Protein AF-A0ABD0PYC0-F1 (afdb_monomer_lite)

InterPro domains:
  IPR029021 Protein-tyrosine phosphatase-like [G3DSA:3.90.190.10] (1-149)
  IPR029021 Protein-tyrosine phosphatase-like [SSF52799] (4-148)

Structure (mmCIF, N/CA/C/O backbone):
data_AF-A0ABD0PYC0-F1
#
_entry.id   AF-A0ABD0PYC0-F1
#
loop_
_atom_site.group_PDB
_atom_site.id
_atom_site.type_symbol
_atom_site.label_atom_id
_atom_site.label_alt_id
_atom_site.label_comp_id
_atom_site.label_asym_id
_atom_site.label_entity_id
_atom_site.label_seq_id
_atom_site.pdbx_PDB_ins_code
_atom_site.Cartn_x
_atom_site.Cartn_y
_atom_site.Cartn_z
_atom_site.occupancy
_atom_site.B_iso_or_equiv
_atom_site.auth_seq_id
_atom_site.auth_comp_id
_atom_site.auth_asym_id
_atom_site.auth_atom_id
_atom_site.pdbx_PDB_model_num
ATOM 1 N N . MET A 1 1 ? -8.613 12.935 7.148 1.00 62.62 1 MET A N 1
ATOM 2 C CA . MET A 1 1 ? -7.575 11.930 6.835 1.00 62.62 1 MET A CA 1
ATOM 3 C C . MET A 1 1 ? -7.610 11.691 5.335 1.00 62.62 1 MET A C 1
ATOM 5 O O . MET A 1 1 ? -8.694 11.440 4.826 1.00 62.62 1 MET A O 1
ATOM 9 N N . LYS A 1 2 ? -6.487 11.841 4.623 1.00 80.19 2 LYS A N 1
ATOM 10 C CA . LYS A 1 2 ? -6.415 11.647 3.163 1.00 80.19 2 LYS A CA 1
ATOM 11 C C . LYS A 1 2 ? -6.165 10.170 2.826 1.00 80.19 2 LYS A C 1
ATOM 13 O O . LYS A 1 2 ? -5.120 9.815 2.305 1.00 80.19 2 LYS A O 1
ATOM 18 N N . VAL A 1 3 ? -7.111 9.307 3.189 1.00 88.75 3 VAL A N 1
ATOM 19 C CA . VAL A 1 3 ? -7.100 7.875 2.845 1.00 88.75 3 VAL A CA 1
ATOM 20 C C . VAL A 1 3 ? -8.394 7.581 2.109 1.00 88.75 3 VAL A C 1
ATOM 22 O O . VAL A 1 3 ? -9.478 7.872 2.621 1.00 88.75 3 VAL A O 1
ATOM 25 N N . ALA A 1 4 ? -8.289 7.022 0.909 1.00 91.19 4 ALA A N 1
ATOM 26 C CA . ALA A 1 4 ? -9.459 6.690 0.116 1.00 91.19 4 ALA A CA 1
ATOM 27 C C . ALA A 1 4 ? -10.254 5.548 0.770 1.00 91.19 4 ALA A C 1
ATOM 29 O O . ALA A 1 4 ? -9.705 4.531 1.189 1.00 91.19 4 ALA A O 1
ATOM 30 N N . ASN A 1 5 ? -11.575 5.721 0.840 1.00 94.75 5 ASN A N 1
ATOM 31 C CA . ASN A 1 5 ? -12.520 4.714 1.327 1.00 94.75 5 ASN A CA 1
ATOM 32 C C . ASN A 1 5 ? -12.280 4.191 2.758 1.00 94.75 5 ASN A C 1
ATOM 34 O O . ASN A 1 5 ? -12.727 3.091 3.065 1.00 94.75 5 ASN A O 1
ATOM 38 N N . PHE A 1 6 ? -11.657 4.971 3.653 1.00 96.62 6 PHE A N 1
ATOM 39 C CA . PHE A 1 6 ? -11.484 4.570 5.056 1.00 96.62 6 PHE A CA 1
ATOM 40 C C . PHE A 1 6 ? -12.816 4.484 5.812 1.00 96.62 6 PHE A C 1
ATOM 42 O O . PHE A 1 6 ? -13.476 5.491 6.078 1.00 96.62 6 PHE A O 1
ATOM 49 N N . ARG A 1 7 ? -13.222 3.258 6.152 1.00 96.56 7 ARG A N 1
ATOM 50 C CA . ARG A 1 7 ? -14.506 2.907 6.769 1.00 96.56 7 ARG A CA 1
ATOM 51 C C . ARG A 1 7 ? -14.290 1.974 7.953 1.00 96.56 7 ARG A C 1
ATOM 53 O O . ARG A 1 7 ? -13.298 1.258 8.031 1.00 96.56 7 ARG A O 1
ATOM 60 N N . ARG A 1 8 ? -15.258 1.968 8.868 1.00 96.56 8 ARG A N 1
ATOM 61 C CA . ARG A 1 8 ? -15.287 1.103 10.050 1.00 96.56 8 ARG A CA 1
ATOM 62 C C . ARG A 1 8 ? -16.592 0.321 10.084 1.00 96.56 8 ARG A C 1
ATOM 64 O O . ARG A 1 8 ? -17.656 0.906 9.881 1.00 96.56 8 ARG A O 1
ATOM 71 N N . VAL A 1 9 ? -16.518 -0.963 10.416 1.00 97.56 9 VAL A N 1
ATOM 72 C CA . VAL A 1 9 ? -17.705 -1.779 10.687 1.00 97.56 9 VAL A CA 1
ATOM 73 C C . VAL A 1 9 ? -18.357 -1.314 12.001 1.00 97.56 9 VAL A C 1
ATOM 75 O O . VAL A 1 9 ? -17.663 -1.197 13.020 1.00 97.56 9 VAL A O 1
ATOM 78 N N . PRO A 1 10 ? -19.673 -1.024 12.025 1.00 96.06 10 PRO A N 1
ATOM 79 C CA . PRO A 1 10 ? -20.349 -0.556 13.230 1.00 96.06 10 PRO A CA 1
ATOM 80 C C . PRO A 1 10 ? -20.111 -1.477 14.430 1.00 96.06 10 PRO A C 1
ATOM 82 O O . PRO A 1 10 ? -20.253 -2.690 14.329 1.00 96.06 10 PRO A O 1
ATOM 85 N N . LYS A 1 11 ? -19.771 -0.881 15.580 1.00 93.88 11 LYS A N 1
ATOM 86 C CA . LYS A 1 11 ? -19.539 -1.576 16.865 1.00 93.88 11 LYS A CA 1
ATOM 87 C C . LYS A 1 11 ? -18.390 -2.601 16.874 1.00 93.88 11 LYS A C 1
ATOM 89 O O . LYS A 1 11 ? -18.188 -3.245 17.894 1.00 93.88 11 LYS A O 1
ATOM 94 N N . MET A 1 12 ? -17.602 -2.709 15.805 1.00 96.56 12 MET A N 1
ATOM 95 C CA . MET A 1 12 ? -16.454 -3.619 15.720 1.00 96.56 12 MET A CA 1
ATOM 96 C C . MET A 1 12 ? -15.145 -2.839 15.567 1.00 96.56 12 MET A C 1
ATOM 98 O O . MET A 1 12 ? -15.149 -1.666 15.180 1.00 96.56 12 MET A O 1
ATOM 102 N N . SER A 1 13 ? -14.015 -3.476 15.866 1.00 95.81 13 SER A N 1
ATOM 103 C CA . SER A 1 13 ? -12.665 -2.935 15.619 1.00 95.81 13 SER A CA 1
ATOM 104 C C . SER A 1 13 ? -12.132 -3.377 14.253 1.00 95.81 13 SER A C 1
ATOM 106 O O . SER A 1 13 ? -10.963 -3.710 14.112 1.00 95.81 13 SER A O 1
ATOM 108 N N . VAL A 1 14 ? -13.015 -3.408 13.253 1.00 97.50 14 VAL A N 1
ATOM 109 C CA . VAL A 1 14 ? -12.698 -3.801 11.878 1.00 97.50 14 VAL A CA 1
ATOM 110 C C . VAL A 1 14 ? -12.822 -2.574 10.990 1.00 97.50 14 VAL A C 1
ATOM 112 O O . VAL A 1 14 ? -13.837 -1.869 11.023 1.00 97.50 14 VAL A O 1
ATOM 115 N N . TYR A 1 15 ? -11.775 -2.324 10.216 1.00 97.69 15 TYR A N 1
ATOM 116 C CA . TYR A 1 15 ? -11.642 -1.176 9.334 1.00 97.69 15 TYR A CA 1
ATOM 117 C C . TYR A 1 15 ? -11.290 -1.658 7.930 1.00 97.69 15 TYR A C 1
ATOM 119 O O . TYR A 1 15 ? -10.675 -2.708 7.770 1.00 97.69 15 TYR A O 1
ATOM 127 N N . GLY A 1 16 ? -11.689 -0.891 6.924 1.00 97.56 16 GLY A N 1
ATOM 128 C CA . GLY A 1 16 ? -11.374 -1.158 5.525 1.00 97.56 16 GLY A CA 1
ATOM 129 C C . GLY A 1 16 ? -11.081 0.141 4.794 1.00 97.56 16 GLY A C 1
ATOM 130 O O . GLY A 1 16 ? -11.590 1.194 5.177 1.00 97.56 16 GLY A O 1
ATOM 131 N N . MET A 1 17 ? -10.237 0.070 3.772 1.00 96.94 17 MET A N 1
ATOM 132 C CA . MET A 1 17 ? -9.821 1.208 2.954 1.00 96.94 17 MET A CA 1
ATOM 133 C C . MET A 1 17 ? -9.159 0.740 1.667 1.00 96.94 17 MET A C 1
ATOM 135 O O . MET A 1 17 ? -8.800 -0.427 1.544 1.00 96.94 17 MET A O 1
ATOM 139 N N . ALA A 1 18 ? -8.990 1.666 0.727 1.00 94.62 18 ALA A N 1
ATOM 140 C CA . ALA A 1 18 ? -8.095 1.452 -0.401 1.00 94.62 18 ALA A CA 1
ATOM 141 C C . ALA A 1 18 ? -6.627 1.533 0.053 1.00 94.62 18 ALA A C 1
ATOM 143 O O . ALA A 1 18 ? -6.336 2.053 1.136 1.00 94.62 18 ALA A O 1
ATOM 144 N N . GLN A 1 19 ? -5.713 1.059 -0.797 1.00 94.75 19 GLN A N 1
ATOM 145 C CA . GLN A 1 19 ? -4.278 1.106 -0.532 1.00 94.75 19 GLN A CA 1
ATOM 146 C C . GLN A 1 19 ? -3.826 2.541 -0.184 1.00 94.75 19 GLN A C 1
ATOM 148 O O . GLN A 1 19 ? -3.998 3.454 -0.999 1.00 94.75 19 GLN A O 1
ATOM 153 N N . PRO A 1 20 ? -3.251 2.770 1.009 1.00 96.44 20 PRO A N 1
ATOM 154 C CA . PRO A 1 20 ? -2.736 4.076 1.400 1.00 96.44 20 PRO A CA 1
ATOM 155 C C . PRO A 1 20 ? -1.277 4.270 0.968 1.00 96.44 20 PRO A C 1
ATOM 157 O O . PRO A 1 20 ? -0.527 3.309 0.807 1.00 96.44 20 PRO A O 1
ATOM 160 N N . THR A 1 21 ? -0.861 5.534 0.886 1.00 96.19 21 THR A N 1
ATOM 161 C CA . THR A 1 21 ? 0.554 5.942 0.894 1.00 96.19 21 THR A CA 1
ATOM 162 C C . THR A 1 21 ? 1.164 5.801 2.293 1.00 96.19 21 THR A C 1
ATOM 164 O O . THR A 1 21 ? 0.459 5.558 3.276 1.00 96.19 21 THR A O 1
ATOM 167 N N . SER A 1 22 ? 2.470 6.002 2.423 1.00 95.12 22 SER A N 1
ATOM 168 C CA . SER A 1 22 ? 3.208 5.985 3.685 1.00 95.12 22 SER A CA 1
ATOM 169 C C . SER A 1 22 ? 2.712 7.059 4.653 1.00 95.12 22 SER A C 1
ATOM 171 O O . SER A 1 22 ? 2.446 6.768 5.823 1.00 95.12 22 SER A O 1
ATOM 173 N N . GLU A 1 23 ? 2.478 8.279 4.155 1.00 95.44 23 GLU A N 1
ATOM 174 C CA . GLU A 1 23 ? 1.883 9.374 4.935 1.00 95.44 23 GLU A CA 1
ATOM 175 C C . GLU A 1 23 ? 0.482 8.991 5.437 1.00 95.44 23 GLU A C 1
ATOM 177 O O . GLU A 1 23 ? 0.161 9.113 6.622 1.00 95.44 23 GLU A O 1
ATOM 182 N N . ALA A 1 24 ? -0.350 8.475 4.531 1.00 96.31 24 ALA A N 1
ATOM 183 C CA . ALA A 1 24 ? -1.709 8.055 4.827 1.00 96.31 24 ALA A CA 1
ATOM 184 C C . ALA A 1 24 ? -1.744 6.877 5.822 1.00 96.31 24 ALA A C 1
ATOM 186 O O . ALA A 1 24 ? -2.590 6.858 6.716 1.00 96.31 24 ALA A O 1
ATOM 187 N N . THR A 1 25 ? -0.788 5.950 5.731 1.00 96.25 25 THR A N 1
ATOM 188 C CA . THR A 1 25 ? -0.595 4.842 6.679 1.00 96.25 25 THR A CA 1
ATOM 189 C C . THR A 1 25 ? -0.309 5.371 8.080 1.00 96.25 25 THR A C 1
ATOM 191 O O . THR A 1 25 ? -0.991 4.982 9.027 1.00 96.25 25 THR A O 1
ATOM 194 N N . GLY A 1 26 ? 0.621 6.321 8.215 1.00 95.38 26 GLY A N 1
ATOM 195 C CA . GLY A 1 26 ? 0.908 6.966 9.499 1.00 95.38 26 GLY A CA 1
ATOM 196 C C . GLY A 1 26 ? -0.323 7.655 10.095 1.00 95.38 26 GLY A C 1
ATOM 197 O O . GLY A 1 26 ? -0.608 7.504 11.282 1.00 95.38 26 GLY A O 1
ATOM 198 N N . ALA A 1 27 ? -1.113 8.344 9.266 1.00 95.62 27 ALA A N 1
ATOM 199 C CA . ALA A 1 27 ? -2.352 8.980 9.709 1.00 95.62 27 ALA A CA 1
ATOM 200 C C . ALA A 1 27 ? -3.403 7.965 10.197 1.00 95.62 27 ALA A C 1
ATOM 202 O O . ALA A 1 27 ? -4.094 8.228 11.184 1.00 95.62 27 ALA A O 1
ATOM 203 N N . VAL A 1 28 ? -3.530 6.813 9.529 1.00 96.88 28 VAL A N 1
ATOM 204 C CA . VAL A 1 28 ? -4.425 5.723 9.955 1.00 96.88 28 VAL A CA 1
ATOM 205 C C . VAL A 1 28 ? -3.978 5.160 11.293 1.00 96.88 28 VAL A C 1
ATOM 207 O O . VAL A 1 28 ? -4.800 5.048 12.199 1.00 96.88 28 VAL A O 1
ATOM 210 N N . LEU A 1 29 ? -2.691 4.852 11.446 1.00 96.38 29 LEU A N 1
ATOM 211 C CA . LEU A 1 29 ? -2.160 4.307 12.693 1.00 96.38 29 LEU A CA 1
ATOM 212 C C . LEU A 1 29 ? -2.377 5.279 13.854 1.00 96.38 29 LEU A C 1
ATOM 214 O O . LEU A 1 29 ? -3.007 4.898 14.837 1.00 96.38 29 LEU A O 1
ATOM 218 N N . ALA A 1 30 ? -2.018 6.554 13.684 1.00 95.06 30 ALA A N 1
ATOM 219 C CA . ALA A 1 30 ? -2.252 7.588 14.691 1.00 95.06 30 ALA A CA 1
ATOM 220 C C . ALA A 1 30 ? -3.736 7.725 15.074 1.00 95.06 30 ALA A C 1
ATOM 222 O O . ALA A 1 30 ? -4.066 7.937 16.238 1.00 95.06 30 ALA A O 1
ATOM 223 N N . TYR A 1 31 ? -4.652 7.582 14.111 1.00 95.69 31 TYR A N 1
ATOM 224 C CA . TYR A 1 31 ? -6.091 7.592 14.380 1.00 95.69 31 TYR A CA 1
ATOM 225 C C . TYR A 1 31 ? -6.560 6.365 15.167 1.00 95.69 31 TYR A C 1
ATOM 227 O O . TYR A 1 31 ? -7.440 6.490 16.021 1.00 95.69 31 TYR A O 1
ATOM 235 N N . LEU A 1 32 ? -6.035 5.178 14.853 1.00 96.12 32 LEU A N 1
ATOM 236 C CA . LEU A 1 32 ? -6.416 3.931 15.515 1.00 96.12 32 LEU A CA 1
ATOM 237 C C . LEU A 1 32 ? -5.897 3.880 16.956 1.00 96.12 32 LEU A C 1
ATOM 239 O O . LEU A 1 32 ? -6.595 3.375 17.837 1.00 96.12 32 LEU A O 1
ATOM 243 N N . THR A 1 33 ? -4.714 4.436 17.201 1.00 95.06 33 THR A N 1
ATOM 244 C CA . THR A 1 33 ? -4.055 4.422 18.510 1.00 95.06 33 THR A CA 1
ATOM 245 C C . THR A 1 33 ? -4.332 5.672 19.349 1.00 95.06 33 THR A C 1
ATOM 247 O O . THR A 1 33 ? -3.700 5.850 20.386 1.00 95.06 33 THR A O 1
ATOM 250 N N . ASP A 1 34 ? -5.238 6.558 18.923 1.00 94.88 34 ASP A N 1
ATOM 251 C CA . ASP A 1 34 ? -5.530 7.789 19.662 1.00 94.88 34 ASP A CA 1
ATOM 252 C C . ASP A 1 34 ? -6.207 7.524 21.023 1.00 94.88 34 ASP A C 1
ATOM 254 O O . ASP A 1 34 ? -6.712 6.435 21.312 1.00 94.88 34 ASP A O 1
ATOM 258 N N . GLU A 1 35 ? -6.314 8.569 21.845 1.00 94.50 35 GLU A N 1
ATOM 259 C CA . GLU A 1 35 ? -6.952 8.501 23.167 1.00 94.50 35 GLU A CA 1
ATOM 260 C C . GLU A 1 35 ? -8.440 8.125 23.145 1.00 94.50 35 GLU A C 1
ATOM 262 O O . GLU A 1 35 ? -9.023 7.808 24.180 1.00 94.50 35 GLU A O 1
ATOM 267 N N . LYS A 1 36 ? -9.101 8.161 21.989 1.00 94.50 36 LYS A N 1
ATOM 268 C CA . LYS A 1 36 ? -10.519 7.818 21.880 1.00 94.50 36 LYS A CA 1
ATOM 269 C C . LYS A 1 36 ? -10.729 6.351 21.514 1.00 94.50 36 LYS A C 1
ATOM 271 O O . LYS A 1 36 ? -11.730 5.771 21.929 1.00 94.50 36 LYS A O 1
ATOM 276 N N . ARG A 1 37 ? -9.851 5.768 20.698 1.00 94.50 37 ARG A N 1
ATOM 277 C CA . ARG A 1 37 ? -9.980 4.401 20.171 1.00 94.50 37 ARG A CA 1
ATOM 278 C C . ARG A 1 37 ? -9.101 3.435 20.945 1.00 94.50 37 ARG A C 1
ATOM 280 O O . ARG A 1 37 ? -9.552 2.323 21.197 1.00 94.50 37 ARG A O 1
ATOM 287 N N . LYS A 1 38 ? -7.916 3.884 21.367 1.00 94.69 38 LYS A N 1
ATOM 288 C CA . LYS A 1 38 ? -6.988 3.164 22.247 1.00 94.69 38 LYS A CA 1
ATOM 289 C C . LYS A 1 38 ? -6.665 1.746 21.768 1.00 94.69 38 LYS A C 1
ATOM 291 O O . LYS A 1 38 ? -6.465 0.851 22.588 1.00 94.69 38 LYS A O 1
ATOM 296 N N . HIS A 1 39 ? -6.620 1.520 20.452 1.00 95.94 39 HIS A N 1
ATOM 297 C CA . HIS A 1 39 ? -6.205 0.222 19.925 1.00 95.94 39 HIS A CA 1
ATOM 298 C C . HIS A 1 39 ? -4.707 0.058 20.179 1.00 95.94 39 HIS A C 1
ATOM 300 O O . HIS A 1 39 ? -3.895 0.719 19.543 1.00 95.94 39 HIS A O 1
ATOM 306 N N . SER A 1 40 ? -4.335 -0.798 21.130 1.00 93.12 40 SER A N 1
ATOM 307 C CA . SER A 1 40 ? -2.929 -1.067 21.468 1.00 93.12 40 SER A CA 1
ATOM 308 C C . SER A 1 40 ? -2.258 -2.051 20.507 1.00 93.12 40 S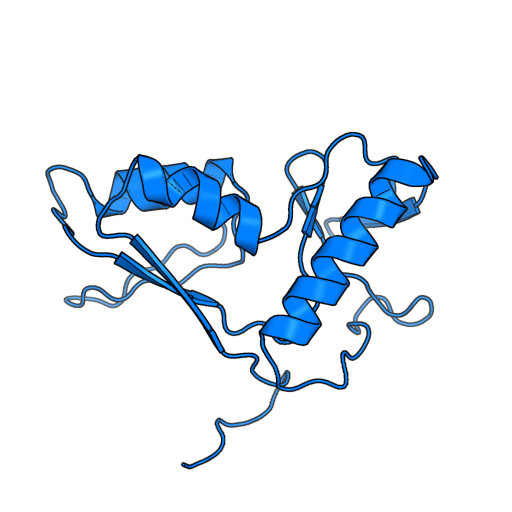ER A C 1
ATOM 310 O O . SER A 1 40 ? -1.032 -2.117 20.452 1.00 93.12 40 SER A O 1
ATOM 312 N N . SER A 1 41 ? -3.051 -2.802 19.739 1.00 96.00 41 SER A N 1
ATOM 313 C CA . SER A 1 41 ? -2.589 -3.720 18.702 1.00 96.00 41 SER A CA 1
ATOM 314 C C . SER A 1 41 ? -3.400 -3.525 17.427 1.00 96.00 41 SER A C 1
ATOM 316 O O . SER A 1 41 ? -4.624 -3.386 17.471 1.00 96.00 41 SER A O 1
ATOM 318 N N . VAL A 1 42 ? -2.701 -3.500 16.294 1.00 97.31 42 VAL A N 1
ATOM 319 C CA . VAL A 1 42 ? -3.282 -3.323 14.963 1.00 97.31 42 VAL A CA 1
ATOM 320 C C . VAL A 1 42 ? -2.747 -4.431 14.068 1.00 97.31 42 VAL A C 1
ATOM 322 O O . VAL A 1 42 ? -1.554 -4.471 13.774 1.00 97.31 42 VAL A O 1
ATOM 325 N N . LEU A 1 43 ? -3.635 -5.315 13.616 1.00 97.56 43 LEU A N 1
ATOM 326 C CA . LEU A 1 43 ? -3.344 -6.244 12.530 1.00 97.56 43 LEU A CA 1
ATOM 327 C C . LEU A 1 43 ? -3.754 -5.596 11.210 1.00 97.56 43 LEU A C 1
ATOM 329 O O . LEU A 1 43 ? -4.935 -5.347 10.967 1.00 97.56 43 LEU A O 1
ATOM 333 N N . TRP A 1 44 ? -2.773 -5.348 10.357 1.00 97.25 44 TRP A N 1
ATOM 334 C CA . TRP A 1 44 ? -2.973 -4.882 9.002 1.00 97.25 44 TRP A CA 1
ATOM 335 C C . TRP A 1 44 ? -2.924 -6.054 8.032 1.00 97.25 44 TRP A C 1
ATOM 337 O O . TRP A 1 44 ? -1.886 -6.704 7.894 1.00 97.25 44 TRP A O 1
ATOM 347 N N . VAL A 1 45 ? -4.037 -6.306 7.348 1.00 96.38 45 VAL A N 1
ATOM 348 C CA . VAL A 1 45 ? -4.148 -7.386 6.366 1.00 96.38 45 VAL A CA 1
ATOM 349 C C . VAL A 1 45 ? -4.182 -6.788 4.965 1.00 96.38 45 VAL A C 1
ATOM 351 O O . VAL A 1 45 ? -5.082 -6.013 4.651 1.00 96.38 45 VAL A O 1
ATOM 354 N N . ASN A 1 46 ? -3.204 -7.144 4.133 1.00 94.31 46 ASN A N 1
ATOM 355 C CA . ASN A 1 46 ? -3.190 -6.821 2.708 1.00 94.31 46 ASN A CA 1
ATOM 356 C C . ASN A 1 46 ? -3.627 -8.050 1.902 1.00 94.31 46 ASN A C 1
ATOM 358 O O . ASN A 1 46 ? -3.008 -9.105 2.026 1.00 94.31 46 ASN A O 1
ATOM 362 N N . LEU A 1 47 ? -4.679 -7.910 1.097 1.00 92.00 47 LEU A N 1
ATOM 363 C CA . LEU A 1 47 ? -5.243 -9.000 0.295 1.00 92.00 47 LEU A CA 1
ATOM 364 C C . LEU A 1 47 ? -4.773 -8.993 -1.169 1.00 92.00 47 LEU A C 1
ATOM 366 O O . LEU A 1 47 ? -5.158 -9.865 -1.934 1.00 92.00 47 LEU A O 1
ATOM 370 N N . GLN A 1 48 ? -3.956 -8.017 -1.563 1.00 90.69 48 GLN A N 1
ATOM 371 C CA . GLN A 1 48 ? -3.543 -7.812 -2.950 1.00 90.69 48 GLN A CA 1
ATOM 372 C C . GLN A 1 48 ? -2.601 -8.914 -3.436 1.00 90.69 48 GLN A C 1
ATOM 374 O O . GLN A 1 48 ? -1.556 -9.163 -2.814 1.00 90.69 48 GLN A O 1
ATOM 379 N N . ASP A 1 49 ? -2.952 -9.531 -4.560 1.00 89.31 49 ASP A N 1
ATOM 380 C CA . ASP A 1 49 ? -2.109 -10.448 -5.327 1.00 89.31 49 ASP A CA 1
ATOM 381 C C . ASP A 1 49 ? -1.281 -9.730 -6.406 1.00 89.31 49 ASP A C 1
ATOM 383 O O . ASP A 1 49 ? -0.308 -10.287 -6.913 1.00 89.31 49 ASP A O 1
ATOM 387 N N . GLU A 1 50 ? -1.598 -8.470 -6.703 1.00 91.19 50 GLU A N 1
ATOM 388 C CA . GLU A 1 50 ? -0.858 -7.625 -7.634 1.00 91.19 50 GLU A CA 1
ATOM 389 C C . GLU A 1 50 ? 0.394 -6.969 -7.015 1.00 91.19 50 GLU A C 1
ATOM 391 O O . GLU A 1 50 ? 0.507 -6.795 -5.801 1.00 91.19 50 GLU A O 1
ATOM 396 N N . LEU A 1 51 ? 1.345 -6.531 -7.849 1.00 94.31 51 LEU A N 1
ATOM 397 C CA . LEU A 1 51 ? 2.467 -5.705 -7.381 1.00 94.31 51 LEU A CA 1
ATOM 398 C C . LEU A 1 51 ? 1.990 -4.284 -7.083 1.00 94.31 51 LEU A C 1
ATOM 400 O O . LEU A 1 51 ? 1.356 -3.651 -7.931 1.00 94.31 51 LEU A O 1
ATOM 404 N N . VAL A 1 52 ? 2.368 -3.753 -5.920 1.00 95.44 52 VAL A N 1
ATOM 405 C CA . VAL A 1 52 ? 1.990 -2.401 -5.503 1.00 95.44 52 VAL A CA 1
ATOM 406 C C . VAL A 1 52 ? 3.190 -1.645 -4.958 1.00 95.44 52 VAL A C 1
ATOM 408 O O . VAL A 1 52 ? 3.928 -2.124 -4.099 1.00 95.44 52 VAL A O 1
ATOM 411 N N . LEU A 1 53 ? 3.377 -0.421 -5.444 1.00 96.75 53 LEU A N 1
ATOM 412 C CA . LEU A 1 53 ? 4.463 0.458 -5.028 1.00 96.75 53 LEU A CA 1
ATOM 413 C C . LEU A 1 53 ? 3.933 1.858 -4.751 1.00 96.75 53 LEU A C 1
ATOM 415 O O . LEU A 1 53 ? 3.043 2.352 -5.442 1.00 96.75 53 LEU A O 1
ATOM 419 N N . GLU A 1 54 ? 4.531 2.537 -3.782 1.00 97.00 54 GLU A N 1
ATOM 420 C CA . GLU A 1 54 ? 4.422 3.985 -3.703 1.00 97.00 54 GLU A CA 1
ATOM 421 C C . GLU A 1 54 ? 5.590 4.608 -4.463 1.00 97.00 54 GLU A C 1
ATOM 423 O O . GLU A 1 54 ? 6.745 4.290 -4.192 1.00 97.00 54 GLU A O 1
ATOM 428 N N . ALA A 1 55 ? 5.313 5.526 -5.385 1.00 96.50 55 ALA A N 1
ATOM 429 C CA . ALA A 1 55 ? 6.332 6.305 -6.071 1.00 96.50 55 ALA A CA 1
ATOM 430 C C . ALA A 1 55 ? 5.952 7.788 -6.110 1.00 96.50 55 ALA A C 1
ATOM 432 O O . ALA A 1 55 ? 4.806 8.142 -6.382 1.00 96.50 55 ALA A O 1
ATOM 433 N N . ASN A 1 56 ? 6.902 8.680 -5.810 1.00 95.38 56 ASN A N 1
ATOM 434 C CA . ASN A 1 56 ? 6.665 10.128 -5.699 1.00 95.38 56 ASN A CA 1
ATOM 435 C C . ASN A 1 56 ? 5.424 10.501 -4.843 1.00 95.38 56 ASN A C 1
ATOM 437 O O . ASN A 1 56 ? 4.720 11.460 -5.160 1.00 95.38 56 ASN A O 1
ATOM 441 N N . GLY A 1 57 ? 5.131 9.740 -3.781 1.00 94.50 57 GLY A N 1
ATOM 442 C CA . GLY A 1 57 ? 3.985 9.988 -2.897 1.00 94.50 57 GLY A CA 1
ATOM 443 C C . GLY A 1 57 ? 2.623 9.540 -3.443 1.00 94.50 57 GLY A C 1
ATOM 444 O O . GLY A 1 57 ? 1.594 9.968 -2.925 1.00 94.50 57 GLY A O 1
ATOM 445 N N . GLN A 1 58 ? 2.585 8.712 -4.491 1.00 94.62 58 GLN A N 1
ATOM 446 C CA . GLN A 1 58 ? 1.357 8.141 -5.052 1.00 94.62 58 GLN A CA 1
ATOM 447 C C . GLN A 1 58 ? 1.474 6.621 -5.183 1.00 94.62 58 GLN A C 1
ATOM 449 O O . GLN A 1 58 ? 2.565 6.100 -5.391 1.00 94.62 58 GLN A O 1
ATOM 454 N N . ILE A 1 59 ? 0.348 5.915 -5.081 1.00 95.38 59 ILE A N 1
ATOM 455 C CA . ILE A 1 59 ? 0.289 4.459 -5.245 1.00 95.38 59 ILE A CA 1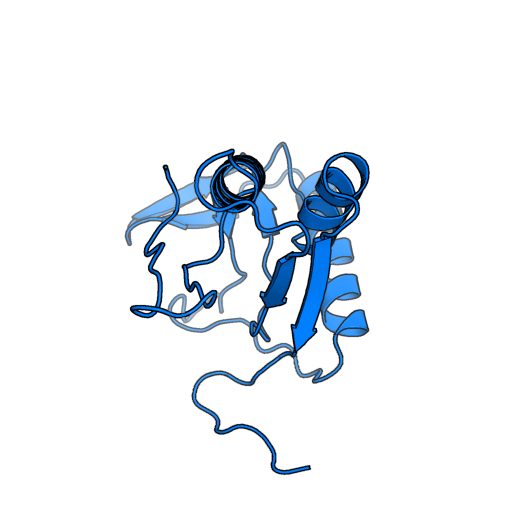
ATOM 456 C C . ILE A 1 59 ? 0.149 4.097 -6.722 1.00 95.38 59 ILE A C 1
ATOM 458 O O . ILE A 1 59 ? -0.703 4.652 -7.417 1.00 95.38 59 ILE A O 1
ATOM 462 N N . PHE A 1 60 ? 0.960 3.143 -7.174 1.00 95.19 60 PHE A N 1
ATOM 463 C CA . PHE A 1 60 ? 0.957 2.609 -8.530 1.00 95.19 60 PHE A CA 1
ATOM 464 C C . PHE A 1 60 ? 0.968 1.080 -8.518 1.00 95.19 60 PHE A C 1
ATOM 466 O O . PHE A 1 60 ? 1.631 0.458 -7.688 1.00 95.19 60 PHE A O 1
ATOM 473 N N . CYS A 1 61 ? 0.284 0.500 -9.503 1.00 94.06 61 CYS A N 1
ATOM 474 C CA . CYS A 1 61 ? 0.336 -0.924 -9.818 1.00 94.06 61 CYS A CA 1
ATOM 475 C C . CYS A 1 61 ? 0.703 -1.073 -11.304 1.00 94.06 61 CYS A C 1
ATOM 477 O O . CYS A 1 61 ? 0.131 -0.345 -12.126 1.00 94.06 61 CYS A O 1
ATOM 479 N N . PRO A 1 62 ? 1.618 -1.982 -11.679 1.00 93.06 62 PRO A N 1
ATOM 480 C CA . PRO A 1 62 ? 1.892 -2.301 -13.077 1.00 93.06 62 PRO A CA 1
ATOM 481 C C . PRO A 1 62 ? 0.646 -2.827 -13.794 1.00 93.06 62 PRO A C 1
ATOM 483 O O . PRO A 1 62 ? -0.114 -3.628 -13.247 1.00 93.06 62 PRO A O 1
ATOM 486 N N . ARG A 1 63 ? 0.447 -2.382 -15.036 1.00 91.62 63 ARG A N 1
ATOM 487 C CA . ARG A 1 63 ? -0.698 -2.752 -15.875 1.00 91.62 63 ARG A CA 1
ATOM 488 C C . ARG A 1 63 ? -0.238 -3.335 -17.199 1.00 91.62 63 ARG A C 1
ATOM 490 O O . ARG A 1 63 ? 0.856 -3.016 -17.665 1.00 91.62 63 ARG A O 1
ATOM 497 N N . GLU A 1 64 ? -1.088 -4.156 -17.804 1.00 89.94 64 GLU A N 1
ATOM 498 C CA . GLU A 1 64 ? -0.837 -4.692 -19.139 1.00 89.94 64 GLU A CA 1
ATOM 499 C C . GLU A 1 64 ? -0.726 -3.540 -20.160 1.00 89.94 64 GLU A C 1
ATOM 501 O O . GLU A 1 64 ? -1.641 -2.712 -20.246 1.00 89.94 64 GLU A O 1
ATOM 506 N N . PRO A 1 65 ? 0.352 -3.456 -20.968 1.00 85.44 65 PRO A N 1
ATOM 507 C CA . PRO A 1 65 ? 0.584 -2.318 -21.865 1.00 85.44 65 PRO A CA 1
ATOM 508 C C . PRO A 1 65 ? -0.538 -2.071 -22.880 1.00 85.44 65 PRO A C 1
ATOM 510 O O . PRO A 1 65 ? -0.791 -0.936 -23.281 1.00 85.44 65 PRO A O 1
ATOM 513 N N . THR A 1 66 ? -1.211 -3.137 -23.315 1.00 87.25 66 THR A N 1
ATOM 514 C CA . THR A 1 66 ? -2.319 -3.078 -24.280 1.00 87.25 66 THR A CA 1
ATOM 515 C C . THR A 1 66 ? -3.688 -2.953 -23.610 1.00 87.25 66 THR A C 1
ATOM 517 O O . THR A 1 66 ? -4.665 -2.637 -24.290 1.00 87.25 66 THR A O 1
ATOM 520 N N . ARG A 1 67 ? -3.770 -3.191 -22.294 1.00 86.50 67 ARG A N 1
ATOM 521 C CA . ARG A 1 67 ? -5.005 -3.256 -21.505 1.00 86.50 67 ARG A CA 1
ATOM 522 C C . ARG A 1 67 ? -4.777 -2.703 -20.103 1.00 86.50 67 ARG A C 1
ATOM 524 O O . ARG A 1 67 ? -4.619 -3.442 -19.139 1.00 86.50 67 ARG A O 1
ATOM 531 N N . VAL A 1 68 ? -4.780 -1.378 -19.984 1.00 83.31 68 VAL A N 1
ATOM 532 C CA . VAL A 1 68 ? -4.488 -0.687 -18.714 1.00 83.31 68 VAL A CA 1
ATOM 533 C C . VAL A 1 68 ? -5.499 -0.985 -17.593 1.00 83.31 68 VAL A C 1
ATOM 535 O O . VAL A 1 68 ? -5.208 -0.757 -16.421 1.00 83.31 68 VAL A O 1
ATOM 538 N N . ASP A 1 69 ? -6.674 -1.520 -17.938 1.00 82.31 69 ASP A N 1
ATOM 539 C CA . ASP A 1 69 ? -7.671 -2.055 -17.006 1.00 82.31 69 ASP A CA 1
ATOM 540 C C . ASP A 1 69 ? -7.212 -3.350 -16.315 1.00 82.31 69 ASP A C 1
ATOM 542 O O . ASP A 1 69 ? -7.680 -3.650 -15.219 1.00 82.31 69 ASP A O 1
ATOM 546 N N . GLN A 1 70 ? -6.263 -4.080 -16.904 1.00 86.31 70 GLN A N 1
ATOM 547 C CA . GLN A 1 70 ? -5.759 -5.356 -16.402 1.00 86.31 70 GLN A CA 1
ATOM 548 C C . GLN A 1 70 ? -4.416 -5.201 -15.696 1.00 86.31 70 GLN A C 1
ATOM 550 O O . GLN A 1 70 ? -3.526 -4.475 -16.144 1.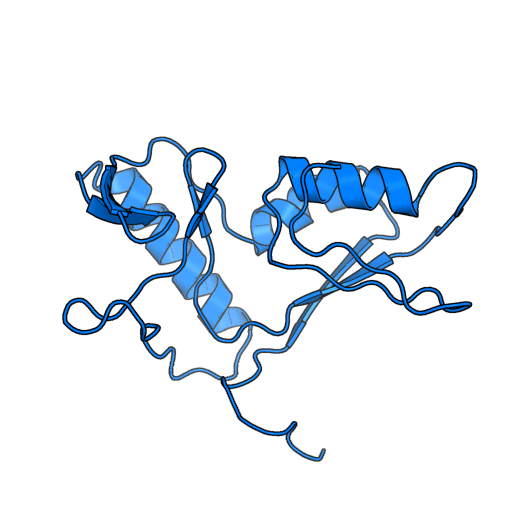00 86.31 70 GLN A O 1
ATOM 555 N N . HIS A 1 71 ? -4.273 -5.892 -14.570 1.00 85.25 71 HIS A N 1
ATOM 556 C CA . HIS A 1 71 ? -3.008 -5.996 -13.851 1.00 85.25 71 HIS A CA 1
ATOM 557 C C . HIS A 1 71 ? -2.106 -7.006 -14.559 1.00 85.25 71 HIS A C 1
ATOM 559 O O . HIS A 1 71 ? -2.599 -7.978 -15.132 1.00 85.25 71 HIS A O 1
ATOM 565 N N . ILE A 1 72 ? -0.790 -6.794 -14.488 1.00 87.38 72 ILE A N 1
ATOM 566 C CA . ILE A 1 72 ? 0.163 -7.831 -14.901 1.00 87.38 72 ILE A CA 1
ATOM 567 C C . ILE A 1 72 ? 0.036 -8.992 -13.913 1.00 87.38 72 ILE A C 1
ATOM 569 O O . ILE A 1 72 ? 0.244 -8.812 -12.713 1.00 87.38 72 ILE A O 1
ATOM 573 N N . CYS A 1 73 ? -0.316 -10.176 -14.414 1.00 79.50 73 CYS A N 1
ATOM 574 C CA . CYS A 1 73 ? -0.546 -11.340 -13.565 1.00 79.50 73 CYS A CA 1
ATOM 575 C C . CYS A 1 73 ? 0.767 -11.833 -12.940 1.00 79.50 73 CYS A C 1
ATOM 577 O O . CYS A 1 73 ? 1.701 -12.230 -13.641 1.00 79.50 73 CYS A O 1
ATOM 579 N N . VAL A 1 74 ? 0.819 -11.856 -11.608 1.00 81.00 74 VAL A N 1
ATOM 580 C CA . VAL A 1 74 ? 1.899 -12.497 -10.857 1.00 81.00 74 VAL A CA 1
ATOM 581 C C . VAL A 1 74 ? 1.464 -13.928 -10.559 1.00 81.00 74 VAL A C 1
ATOM 583 O O . VAL A 1 74 ? 0.629 -14.167 -9.697 1.00 81.00 74 VAL A O 1
ATOM 586 N N . LEU A 1 75 ? 2.036 -14.906 -11.265 1.00 69.75 75 LEU A N 1
ATOM 587 C CA . LEU A 1 75 ? 1.675 -16.332 -11.156 1.00 69.75 75 LEU A CA 1
ATOM 588 C C . LEU A 1 75 ? 2.096 -16.998 -9.825 1.00 69.75 75 LEU A C 1
ATOM 590 O O . LEU A 1 75 ? 2.234 -18.219 -9.759 1.00 69.75 75 LEU A O 1
ATOM 594 N N . SER A 1 76 ? 2.337 -16.222 -8.767 1.00 71.00 76 SER A N 1
ATOM 595 C CA . SER A 1 76 ? 2.767 -16.726 -7.466 1.00 71.00 76 SER A CA 1
ATOM 596 C C . SER A 1 76 ? 1.726 -16.443 -6.395 1.00 71.00 76 SER A C 1
ATOM 598 O O . SER A 1 76 ? 1.402 -15.296 -6.113 1.00 71.00 76 SER A O 1
ATOM 600 N N . SER A 1 77 ? 1.277 -17.500 -5.722 1.00 71.44 77 SER A N 1
ATOM 601 C CA . SER A 1 77 ? 0.444 -17.398 -4.518 1.00 71.44 77 SER A CA 1
ATOM 602 C C . SER A 1 77 ? 1.264 -17.111 -3.250 1.00 71.44 77 SER A C 1
ATOM 604 O O . SER A 1 77 ? 0.711 -17.034 -2.156 1.00 71.44 77 SER A O 1
ATOM 606 N N . GLN A 1 78 ? 2.594 -17.001 -3.359 1.00 86.06 78 GLN A N 1
ATOM 607 C CA . GLN A 1 78 ? 3.489 -16.877 -2.212 1.00 86.06 78 GLN A CA 1
ATOM 608 C C . GLN A 1 78 ? 3.879 -15.419 -1.963 1.00 86.06 78 GLN A C 1
ATOM 610 O O . GLN A 1 78 ? 4.533 -14.783 -2.788 1.00 86.06 78 GLN A O 1
ATOM 615 N N . THR A 1 79 ? 3.561 -14.918 -0.766 1.00 90.38 79 THR A N 1
ATOM 616 C CA . THR A 1 79 ? 3.839 -13.538 -0.335 1.00 90.38 79 THR A CA 1
ATOM 617 C C . THR A 1 79 ? 5.283 -13.094 -0.584 1.00 90.38 79 THR A C 1
ATOM 619 O O . THR A 1 79 ? 5.503 -11.996 -1.087 1.00 90.38 79 THR A O 1
ATOM 622 N N . HIS A 1 80 ? 6.270 -13.940 -0.274 1.00 91.69 80 HIS A N 1
ATOM 623 C CA . HIS A 1 80 ? 7.684 -13.569 -0.395 1.00 91.69 80 HIS A CA 1
ATOM 624 C C . HIS A 1 80 ? 8.135 -13.359 -1.846 1.00 91.69 80 HIS A C 1
ATOM 626 O O . HIS A 1 80 ? 9.027 -12.554 -2.096 1.00 91.69 80 HIS A O 1
ATOM 632 N N . GLU A 1 81 ? 7.521 -14.051 -2.809 1.00 92.50 81 GLU A N 1
ATOM 633 C CA . GLU A 1 81 ? 7.835 -13.868 -4.226 1.00 92.50 81 GLU A CA 1
ATOM 634 C C . GLU A 1 81 ? 7.289 -12.529 -4.729 1.00 92.50 81 GLU A C 1
ATOM 636 O O . GLU A 1 81 ? 7.994 -11.809 -5.433 1.00 92.50 81 GLU A O 1
ATOM 641 N N . ILE A 1 82 ? 6.075 -12.156 -4.309 1.00 93.12 82 ILE A N 1
ATOM 642 C CA . ILE A 1 82 ? 5.469 -10.856 -4.630 1.00 93.12 82 ILE A CA 1
ATOM 643 C C . ILE A 1 82 ? 6.319 -9.723 -4.043 1.00 93.12 82 ILE A C 1
ATOM 645 O O . ILE A 1 82 ? 6.695 -8.800 -4.759 1.00 93.12 82 ILE A O 1
ATOM 649 N N . GLU A 1 83 ? 6.706 -9.824 -2.769 1.00 94.50 83 GLU A N 1
ATOM 650 C CA . GLU A 1 83 ? 7.566 -8.830 -2.111 1.00 94.50 83 GLU A CA 1
ATOM 651 C C . GLU A 1 83 ? 8.958 -8.733 -2.768 1.00 94.50 83 GLU A C 1
ATOM 653 O O . GLU A 1 83 ? 9.517 -7.638 -2.908 1.00 94.50 83 GLU A O 1
ATOM 658 N N . ARG A 1 84 ? 9.521 -9.862 -3.229 1.00 95.50 84 ARG A N 1
ATOM 659 C CA . ARG A 1 84 ? 10.781 -9.878 -3.990 1.00 95.50 84 ARG A CA 1
ATOM 660 C C . ARG A 1 84 ? 10.631 -9.155 -5.328 1.00 95.50 84 ARG A C 1
ATOM 662 O O . ARG A 1 84 ? 11.514 -8.381 -5.694 1.00 95.50 84 ARG A O 1
ATOM 669 N N . LEU A 1 85 ? 9.533 -9.387 -6.048 1.00 95.69 85 LEU A N 1
ATOM 670 C CA . LEU A 1 85 ? 9.245 -8.721 -7.320 1.00 95.69 85 LEU A CA 1
ATOM 671 C C . LEU A 1 85 ? 8.996 -7.220 -7.138 1.00 95.69 85 LEU A C 1
ATOM 673 O O . LEU A 1 85 ? 9.513 -6.432 -7.922 1.00 95.69 85 LEU A O 1
ATOM 677 N N . GLU A 1 86 ? 8.284 -6.804 -6.087 1.00 96.44 86 GLU A N 1
ATOM 678 C CA . GLU A 1 86 ? 8.121 -5.385 -5.737 1.00 96.44 86 GLU A CA 1
ATOM 679 C C . GLU A 1 86 ? 9.475 -4.719 -5.469 1.00 96.44 86 GLU A C 1
ATOM 681 O O . GLU A 1 86 ? 9.731 -3.608 -5.936 1.00 96.44 86 GLU A O 1
ATOM 686 N N . THR A 1 87 ? 10.371 -5.414 -4.764 1.00 97.50 87 THR A N 1
ATOM 687 C CA . THR A 1 87 ? 11.724 -4.917 -4.485 1.00 97.50 87 THR A CA 1
ATOM 688 C C . THR A 1 87 ? 12.542 -4.768 -5.769 1.00 97.50 87 THR A C 1
ATOM 690 O O . THR A 1 87 ? 13.123 -3.707 -5.993 1.00 97.50 87 THR A O 1
ATOM 693 N N . ALA A 1 88 ? 12.535 -5.782 -6.639 1.00 96.94 88 ALA A N 1
ATOM 694 C CA . ALA A 1 88 ? 13.231 -5.738 -7.924 1.00 96.94 88 ALA A CA 1
ATOM 695 C C . ALA A 1 88 ? 12.679 -4.629 -8.838 1.00 96.94 88 ALA A C 1
ATOM 697 O O . ALA A 1 88 ? 13.444 -3.866 -9.426 1.00 96.94 88 ALA A O 1
ATOM 698 N N . LEU A 1 89 ? 11.351 -4.481 -8.901 1.00 95.81 89 LEU A N 1
ATOM 699 C CA . LEU A 1 89 ? 10.701 -3.426 -9.675 1.00 95.81 89 LEU A CA 1
ATOM 700 C C . LEU A 1 89 ? 11.079 -2.039 -9.144 1.00 95.81 89 LEU A C 1
ATOM 702 O O . LEU A 1 89 ? 11.430 -1.160 -9.925 1.00 95.81 89 LEU A O 1
ATOM 706 N N . LYS A 1 90 ? 11.068 -1.835 -7.822 1.00 97.38 90 LYS A N 1
ATOM 707 C CA . LYS A 1 90 ? 11.536 -0.586 -7.203 1.00 97.38 90 LYS A CA 1
ATOM 708 C C . LYS A 1 90 ? 12.971 -0.254 -7.631 1.00 97.38 90 LYS A C 1
ATOM 710 O O . LYS A 1 90 ? 13.242 0.887 -8.006 1.00 97.38 90 LYS A O 1
ATOM 715 N N . GLU A 1 91 ? 13.885 -1.223 -7.568 1.00 97.25 91 GLU A N 1
ATOM 716 C CA . GLU A 1 91 ? 15.289 -1.040 -7.964 1.00 97.25 91 GLU A CA 1
ATOM 717 C C . GLU A 1 91 ? 15.420 -0.662 -9.444 1.00 97.25 91 GLU A C 1
ATOM 719 O O . GLU A 1 91 ? 16.161 0.265 -9.777 1.00 97.25 91 GLU A O 1
ATOM 724 N N . GLU A 1 92 ? 14.650 -1.298 -10.327 1.00 95.94 92 GLU A N 1
ATOM 725 C CA . GLU A 1 92 ? 14.630 -0.973 -11.755 1.00 95.94 92 GLU A CA 1
ATOM 726 C C . GLU A 1 92 ? 14.067 0.432 -12.031 1.00 95.94 92 GLU A C 1
ATOM 728 O O . GLU A 1 92 ? 14.637 1.196 -12.820 1.00 95.94 92 GLU A O 1
ATOM 733 N N . LEU A 1 93 ? 12.972 0.814 -11.366 1.00 95.06 93 LEU A N 1
ATOM 734 C CA . LEU A 1 93 ? 12.364 2.140 -11.512 1.00 95.06 93 LEU A CA 1
ATOM 735 C C . LEU A 1 93 ? 13.338 3.249 -11.096 1.00 95.06 93 LEU A C 1
ATOM 737 O O . LEU A 1 93 ? 13.489 4.241 -11.813 1.00 95.06 93 LEU A O 1
ATOM 741 N N . LEU A 1 94 ? 14.026 3.070 -9.966 1.00 95.69 94 LEU A N 1
ATOM 742 C CA . LEU A 1 94 ? 14.990 4.044 -9.450 1.00 95.69 94 LEU A CA 1
ATOM 743 C C . LEU A 1 94 ? 16.306 4.049 -10.238 1.00 95.69 94 LEU A C 1
ATOM 745 O O . LEU A 1 94 ? 16.893 5.114 -10.432 1.00 95.69 94 LEU A O 1
ATOM 749 N N . GLY A 1 95 ? 16.764 2.884 -10.704 1.00 94.81 95 GLY A N 1
ATOM 750 C CA . GLY A 1 95 ? 18.012 2.742 -11.454 1.00 94.81 95 GLY A CA 1
ATOM 751 C C . GLY A 1 95 ? 17.907 3.203 -12.909 1.00 94.81 95 GLY A C 1
ATOM 752 O O . GLY A 1 95 ? 18.862 3.757 -13.448 1.00 94.81 95 GLY A O 1
ATOM 753 N N . SER A 1 96 ? 16.752 3.010 -13.552 1.00 91.12 96 SER A N 1
ATOM 754 C CA . SER A 1 96 ? 16.569 3.365 -14.964 1.00 91.12 96 SER A CA 1
ATOM 755 C C . SER A 1 96 ? 16.347 4.861 -15.198 1.00 91.12 96 SER A C 1
ATOM 757 O O . SER A 1 96 ? 16.699 5.352 -16.270 1.00 91.12 96 SER A O 1
ATOM 759 N N . GLN A 1 97 ? 15.748 5.573 -14.231 1.00 88.75 97 GLN A N 1
ATOM 760 C CA . GLN A 1 97 ? 15.368 6.993 -14.332 1.00 88.75 97 GLN A CA 1
ATOM 761 C C . GLN A 1 97 ? 14.635 7.344 -15.642 1.00 88.75 97 GLN A C 1
ATOM 763 O O . GLN A 1 97 ? 14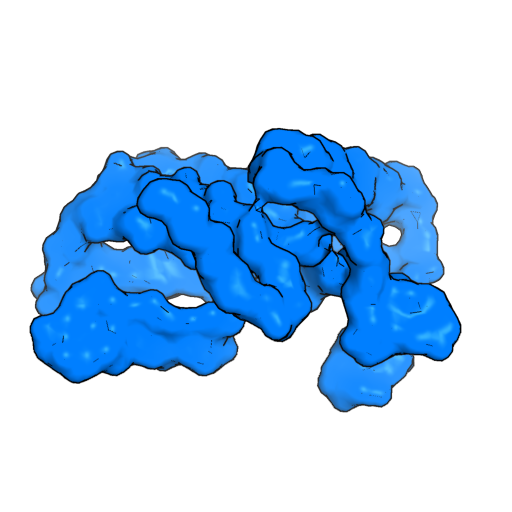.778 8.435 -16.197 1.00 88.75 97 GLN A O 1
ATOM 768 N N . LYS A 1 98 ? 13.844 6.401 -16.163 1.00 92.50 98 LYS A N 1
ATOM 769 C CA . LYS A 1 98 ? 13.089 6.576 -17.406 1.00 92.50 98 LYS A CA 1
ATOM 770 C C . LYS A 1 98 ? 11.791 7.339 -17.157 1.00 92.50 98 LYS A C 1
ATOM 772 O O . LYS A 1 98 ? 11.202 7.279 -16.079 1.00 92.50 98 LYS A O 1
ATOM 777 N N . TRP A 1 99 ? 11.323 8.024 -18.197 1.00 94.50 99 TRP A N 1
ATOM 778 C CA . TRP A 1 99 ? 9.952 8.518 -18.249 1.00 94.50 99 TRP A CA 1
ATOM 779 C C . TRP A 1 99 ? 9.026 7.356 -18.587 1.00 94.50 99 TRP A C 1
ATOM 781 O O . TRP A 1 99 ? 9.171 6.734 -19.639 1.00 94.50 99 TRP A O 1
ATOM 791 N N . LEU A 1 100 ? 8.087 7.073 -17.693 1.00 93.19 100 LEU A N 1
ATOM 792 C CA . LEU A 1 100 ? 7.120 5.993 -17.826 1.00 93.19 100 LEU A CA 1
ATOM 793 C C . LEU A 1 100 ? 5.722 6.571 -18.000 1.00 93.19 100 LEU A C 1
ATOM 795 O O . LEU A 1 100 ? 5.376 7.570 -17.365 1.00 93.19 100 LEU A O 1
ATOM 799 N N . GLU A 1 101 ? 4.928 5.942 -18.861 1.00 93.06 101 GLU A N 1
ATOM 800 C CA . GLU A 1 101 ? 3.506 6.252 -18.967 1.00 93.06 101 GLU A CA 1
ATOM 801 C C . GLU A 1 101 ? 2.797 5.751 -17.704 1.00 93.06 101 GLU A C 1
ATOM 803 O O . GLU A 1 101 ? 2.936 4.596 -17.307 1.00 93.06 101 GLU A O 1
ATOM 808 N N . VAL A 1 102 ? 2.028 6.630 -17.073 1.00 92.81 102 VAL A N 1
ATOM 809 C CA . VAL A 1 102 ? 1.139 6.314 -15.960 1.00 92.81 102 VAL A CA 1
ATOM 810 C C . VAL A 1 102 ? -0.267 6.779 -16.304 1.00 92.81 102 VAL A C 1
ATOM 812 O O . VAL A 1 102 ? -0.446 7.776 -17.002 1.00 92.81 102 VAL A O 1
ATOM 815 N N . THR A 1 103 ? -1.270 6.075 -15.788 1.00 90.81 103 THR A N 1
ATOM 816 C CA . THR A 1 103 ? -2.670 6.501 -15.881 1.00 90.81 103 THR A CA 1
ATOM 817 C C . THR A 1 103 ? -3.145 6.934 -14.501 1.00 90.81 103 THR A C 1
ATOM 819 O O . THR A 1 103 ? -3.150 6.132 -13.569 1.00 90.81 103 THR A O 1
ATOM 822 N N . LEU A 1 104 ? -3.530 8.199 -14.361 1.00 88.19 104 LEU A N 1
ATOM 823 C CA . LEU A 1 104 ? -4.092 8.770 -13.137 1.00 88.19 104 LEU A CA 1
ATOM 824 C C . LEU A 1 104 ? -5.442 9.386 -13.477 1.00 88.19 104 LEU A C 1
ATOM 826 O O . LEU A 1 104 ? -5.520 10.152 -14.425 1.00 88.19 104 LEU A O 1
ATOM 830 N N . GLU A 1 105 ? -6.497 9.044 -12.734 1.00 85.19 105 GLU A N 1
ATOM 831 C CA . GLU A 1 105 ? -7.845 9.599 -12.967 1.00 85.19 105 GLU A CA 1
ATOM 832 C C . GLU A 1 105 ? -8.303 9.488 -14.439 1.00 85.19 105 GLU A C 1
ATOM 834 O O . GLU A 1 105 ? -8.991 10.359 -14.950 1.00 85.19 105 GLU A O 1
ATOM 839 N N . GLN A 1 106 ? -7.924 8.391 -15.116 1.00 81.62 106 GLN A N 1
ATOM 840 C CA . GLN A 1 106 ? -8.189 8.116 -16.543 1.00 81.62 106 GLN A CA 1
ATOM 841 C C . GLN A 1 106 ? -7.398 8.988 -17.539 1.00 81.62 106 GLN A C 1
ATOM 843 O O . GLN A 1 106 ? -7.569 8.841 -18.748 1.00 81.62 106 GLN A O 1
ATOM 848 N N . GLU A 1 107 ? -6.469 9.817 -17.066 1.00 88.19 107 GLU A N 1
ATOM 849 C CA . GLU A 1 107 ? -5.553 10.595 -17.897 1.00 88.19 107 GLU A CA 1
ATOM 850 C C . GLU A 1 107 ? -4.171 9.943 -17.988 1.00 88.19 107 GLU A C 1
ATOM 852 O O . GLU A 1 107 ? -3.586 9.515 -16.988 1.00 88.19 107 GLU A O 1
ATOM 857 N N . LYS A 1 108 ? -3.618 9.911 -19.205 1.00 91.12 108 LYS A N 1
ATOM 858 C CA . LYS A 1 108 ? -2.247 9.457 -19.453 1.00 91.12 108 LYS A CA 1
ATOM 859 C C . LYS A 1 108 ? -1.256 10.574 -19.168 1.00 91.12 108 LYS A C 1
ATOM 861 O O . LYS A 1 108 ? -1.400 11.690 -19.665 1.00 91.12 108 LYS A O 1
ATOM 866 N N . GLN A 1 109 ? -0.218 10.258 -18.408 1.00 93.88 109 GLN A N 1
ATOM 867 C CA . GLN A 1 109 ? 0.848 11.185 -18.051 1.00 93.88 109 GLN A CA 1
ATOM 868 C C . GLN A 1 109 ? 2.197 10.480 -18.150 1.00 93.88 109 GLN A C 1
ATOM 870 O O . GLN A 1 109 ? 2.304 9.296 -17.851 1.00 93.88 109 GLN A O 1
ATOM 875 N N . MET A 1 110 ? 3.248 11.210 -18.513 1.00 94.75 110 MET A N 1
ATOM 876 C CA . MET A 1 110 ? 4.615 10.703 -18.406 1.00 94.75 110 MET A CA 1
ATOM 877 C C . MET A 1 110 ? 5.187 11.122 -17.055 1.00 94.75 110 MET A C 1
ATOM 879 O O . MET A 1 110 ? 5.189 12.311 -16.727 1.00 94.75 110 MET A O 1
ATOM 883 N N . LYS A 1 111 ? 5.691 10.170 -16.267 1.00 94.81 111 LYS A N 1
ATOM 884 C CA . LYS A 1 111 ? 6.342 10.446 -14.983 1.00 94.81 111 LYS A CA 1
ATOM 885 C C . LYS A 1 111 ? 7.708 9.790 -14.901 1.00 94.81 111 LYS A C 1
ATOM 887 O O . LYS A 1 111 ? 7.898 8.655 -15.316 1.00 94.81 111 LYS A O 1
ATOM 892 N N . MET A 1 112 ? 8.647 10.522 -14.315 1.00 95.31 112 MET A N 1
ATOM 893 C CA . MET A 1 112 ? 9.925 9.988 -13.864 1.00 95.31 112 MET A CA 1
ATOM 894 C C . MET A 1 112 ? 9.875 9.844 -12.341 1.00 95.31 112 MET A C 1
ATOM 896 O O . MET A 1 112 ? 9.591 10.810 -11.619 1.00 95.31 112 MET A O 1
ATOM 900 N N . PHE A 1 113 ? 10.128 8.639 -11.845 1.00 95.44 113 PHE A N 1
ATOM 901 C CA . PHE A 1 113 ? 10.092 8.354 -10.414 1.00 95.44 113 PHE A CA 1
ATOM 902 C C . PHE A 1 113 ? 11.430 8.705 -9.762 1.00 95.44 113 PHE A C 1
ATOM 904 O O . PHE A 1 113 ? 12.480 8.228 -10.178 1.00 95.44 113 PHE A O 1
ATOM 911 N N . LYS A 1 114 ? 11.387 9.583 -8.755 1.00 94.50 114 LYS A N 1
ATOM 912 C CA . LYS A 1 114 ? 12.557 10.017 -7.972 1.00 94.50 114 LYS A CA 1
ATOM 913 C C . LYS A 1 114 ? 12.628 9.311 -6.624 1.00 94.50 114 LYS A C 1
ATOM 915 O O . LYS A 1 114 ? 13.712 9.128 -6.083 1.00 94.50 114 LYS A O 1
ATOM 920 N N . SER A 1 115 ? 11.472 8.944 -6.082 1.00 96.12 115 SER A N 1
ATOM 921 C CA . SER A 1 115 ? 11.346 8.105 -4.899 1.00 96.12 115 SER A CA 1
ATOM 922 C C . SER A 1 115 ? 10.418 6.941 -5.201 1.00 96.12 115 SER A C 1
ATOM 924 O O . SER A 1 115 ? 9.446 7.090 -5.945 1.00 96.12 115 SER A O 1
ATOM 926 N N . CYS A 1 116 ? 10.727 5.787 -4.620 1.00 97.31 116 CYS A N 1
ATOM 927 C CA . CYS A 1 116 ? 9.890 4.605 -4.687 1.00 97.31 116 CYS A CA 1
ATOM 928 C C . CYS A 1 116 ? 10.110 3.757 -3.431 1.00 97.31 116 CYS A C 1
ATOM 930 O O . CYS A 1 116 ? 11.254 3.575 -3.011 1.00 97.31 116 CYS A O 1
ATOM 932 N N . VAL A 1 117 ? 9.026 3.282 -2.824 1.00 97.62 117 VAL A N 1
ATOM 933 C CA . VAL A 1 117 ? 9.037 2.399 -1.654 1.00 97.62 117 VAL A CA 1
ATOM 934 C C . VAL A 1 117 ? 8.004 1.290 -1.835 1.00 97.62 117 VAL A C 1
ATOM 936 O O . VAL A 1 117 ? 6.928 1.501 -2.398 1.00 97.62 117 VAL A O 1
ATOM 939 N N . THR A 1 118 ? 8.344 0.097 -1.362 1.00 97.62 118 THR A N 1
ATOM 940 C CA . THR A 1 118 ? 7.437 -1.058 -1.358 1.00 97.62 118 THR A CA 1
ATOM 941 C C . THR A 1 118 ? 6.437 -0.964 -0.208 1.00 97.62 118 THR A C 1
ATOM 943 O O . THR A 1 118 ? 6.702 -0.322 0.813 1.00 97.62 118 THR A O 1
ATOM 946 N N . VAL A 1 119 ? 5.302 -1.660 -0.323 1.00 95.50 119 VAL A N 1
ATOM 947 C CA . VAL A 1 119 ? 4.319 -1.739 0.773 1.00 95.50 119 VAL A CA 1
ATOM 948 C C . VAL A 1 119 ? 4.966 -2.305 2.041 1.00 95.50 119 VAL A C 1
ATOM 950 O O . VAL A 1 119 ? 4.769 -1.774 3.133 1.00 95.50 119 VAL A O 1
ATOM 953 N N . GLN A 1 120 ? 5.811 -3.326 1.898 1.00 94.88 120 GLN A N 1
ATOM 954 C CA . GLN A 1 120 ? 6.529 -3.938 3.015 1.00 94.88 120 GLN A CA 1
ATOM 955 C C . GLN A 1 120 ? 7.453 -2.943 3.740 1.00 94.88 120 GLN A C 1
ATOM 957 O O . GLN A 1 120 ? 7.498 -2.910 4.973 1.00 94.88 120 GLN A O 1
ATOM 962 N N . GLU A 1 121 ? 8.165 -2.091 2.999 1.00 96.19 121 GLU A N 1
ATOM 963 C CA . GLU A 1 121 ? 9.014 -1.045 3.579 1.00 96.19 121 GLU A CA 1
ATOM 964 C C . GLU A 1 121 ? 8.207 0.005 4.340 1.00 96.19 121 GLU A C 1
ATOM 966 O O . GLU A 1 121 ? 8.621 0.396 5.433 1.00 96.19 121 GLU A O 1
ATOM 971 N N . ILE A 1 122 ? 7.042 0.408 3.820 1.00 95.31 122 ILE A N 1
ATOM 972 C CA . ILE A 1 122 ? 6.135 1.340 4.506 1.00 95.31 122 ILE A CA 1
ATOM 973 C C . ILE A 1 122 ? 5.780 0.796 5.895 1.00 95.31 122 ILE A C 1
ATOM 975 O O . ILE A 1 122 ? 5.947 1.490 6.900 1.00 95.31 122 ILE A O 1
ATOM 979 N N . PHE A 1 123 ? 5.349 -0.466 5.994 1.00 93.94 123 PHE A N 1
ATOM 980 C CA . PHE A 1 123 ? 5.003 -1.055 7.293 1.00 93.94 123 PHE A CA 1
ATOM 981 C C . PHE A 1 123 ? 6.212 -1.229 8.205 1.00 93.94 123 PHE A C 1
ATOM 983 O O . PHE A 1 123 ? 6.106 -0.995 9.410 1.00 93.94 123 PHE A O 1
ATOM 990 N N . ASN A 1 124 ? 7.371 -1.594 7.658 1.00 92.88 124 ASN A N 1
ATOM 991 C CA . ASN A 1 124 ? 8.592 -1.728 8.448 1.00 92.88 124 ASN A CA 1
ATOM 992 C C . ASN A 1 124 ? 9.035 -0.398 9.078 1.00 92.88 124 ASN A C 1
ATOM 994 O O . ASN A 1 124 ? 9.482 -0.406 10.224 1.00 92.88 124 ASN A O 1
ATOM 998 N N . GLN A 1 125 ? 8.845 0.737 8.397 1.00 93.25 125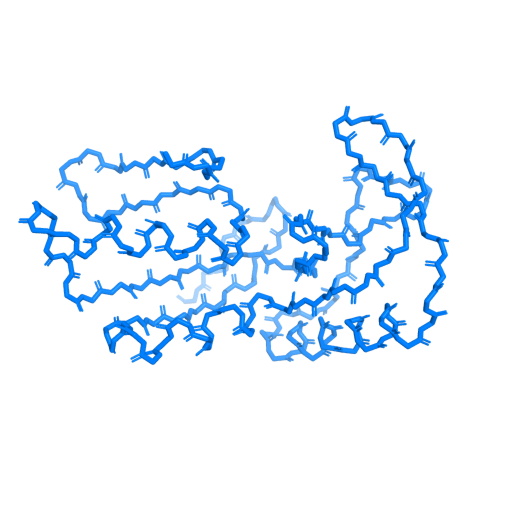 GLN A N 1
ATOM 999 C CA . GLN A 1 125 ? 9.121 2.065 8.963 1.00 93.25 125 GLN A CA 1
ATOM 1000 C C . GLN A 1 125 ? 8.240 2.345 10.194 1.00 93.25 125 GLN A C 1
ATOM 1002 O O . GLN A 1 125 ? 8.733 2.777 11.240 1.00 93.25 125 GLN A O 1
ATOM 1007 N N . HIS A 1 126 ? 6.946 2.022 10.105 1.00 92.94 126 HIS A N 1
ATOM 1008 C CA . HIS A 1 126 ? 5.966 2.306 11.161 1.00 92.94 126 HIS A CA 1
ATOM 1009 C C . HIS A 1 126 ? 6.004 1.334 12.348 1.00 92.94 126 HIS A C 1
ATOM 1011 O O . HIS A 1 126 ? 5.540 1.703 13.430 1.00 92.94 126 HIS A O 1
ATOM 1017 N N . LYS A 1 127 ? 6.586 0.132 12.197 1.00 90.38 127 LYS A N 1
ATOM 1018 C CA . LYS A 1 127 ? 6.756 -0.848 13.295 1.00 90.38 127 LYS A CA 1
ATOM 1019 C C . LYS A 1 127 ? 7.538 -0.289 14.486 1.00 90.38 127 LYS A C 1
ATOM 1021 O O . LYS A 1 127 ? 7.256 -0.653 15.622 1.00 90.38 127 LYS A O 1
ATOM 1026 N N . SER A 1 128 ? 8.502 0.602 14.240 1.00 84.62 128 SER A N 1
ATOM 1027 C CA . SER A 1 128 ? 9.317 1.208 15.303 1.00 84.62 128 SER A CA 1
ATOM 1028 C C . SER A 1 128 ? 8.494 2.109 16.234 1.00 84.62 128 SER A C 1
ATOM 1030 O O . SER A 1 128 ? 8.677 2.081 17.449 1.00 84.62 128 SER A O 1
ATOM 1032 N N . SER A 1 129 ? 7.556 2.876 15.670 1.00 88.50 129 SER A N 1
ATOM 1033 C CA . SER A 1 129 ? 6.685 3.793 16.415 1.00 88.50 129 SER A CA 1
ATOM 1034 C C . SER A 1 129 ? 5.429 3.114 16.967 1.00 88.50 129 SER A C 1
ATOM 1036 O O . SER A 1 129 ? 4.832 3.615 17.916 1.00 88.50 129 SER A O 1
ATOM 1038 N N . HIS A 1 130 ? 5.034 1.968 16.405 1.00 90.75 130 HIS A N 1
ATOM 1039 C CA . HIS A 1 130 ? 3.823 1.242 16.781 1.00 90.75 130 HIS A CA 1
ATOM 1040 C C . HIS A 1 130 ? 4.161 -0.219 17.097 1.00 90.75 130 HIS A C 1
ATOM 1042 O O . HIS A 1 130 ? 4.005 -1.099 16.255 1.00 90.75 130 HIS A O 1
ATOM 1048 N N . GLN A 1 131 ? 4.595 -0.497 18.330 1.00 87.81 131 GLN A N 1
ATOM 1049 C CA . GLN A 1 131 ? 5.028 -1.844 18.747 1.00 87.81 131 GLN A CA 1
ATOM 1050 C C . GLN A 1 131 ? 3.949 -2.929 18.573 1.00 87.81 131 GLN A C 1
ATOM 1052 O O . GLN A 1 131 ? 4.271 -4.093 18.360 1.00 87.81 131 GLN A O 1
ATOM 1057 N N . GLY A 1 132 ? 2.667 -2.557 18.644 1.00 93.44 132 GLY A N 1
ATOM 1058 C CA . GLY A 1 132 ? 1.539 -3.469 18.437 1.00 93.44 132 GLY A CA 1
ATOM 1059 C C . GLY A 1 132 ? 1.127 -3.679 16.974 1.00 93.44 132 GLY A C 1
ATOM 1060 O O . GLY A 1 132 ? 0.116 -4.346 16.740 1.00 93.44 132 GLY A O 1
ATOM 1061 N N . LEU A 1 133 ? 1.846 -3.093 16.008 1.00 96.56 133 LEU A N 1
ATOM 1062 C CA . LEU A 1 133 ? 1.552 -3.196 14.579 1.00 96.56 133 LEU A CA 1
ATOM 1063 C C . LEU A 1 133 ? 2.081 -4.508 13.996 1.00 96.56 133 LEU A C 1
ATOM 1065 O O . LEU A 1 133 ? 3.286 -4.762 13.965 1.00 96.56 133 LEU A O 1
ATOM 1069 N N . GLN A 1 134 ? 1.172 -5.304 13.450 1.00 96.31 134 GLN A N 1
ATOM 1070 C CA . GLN A 1 134 ? 1.483 -6.495 12.673 1.00 96.31 134 GLN A CA 1
ATOM 1071 C C . GLN A 1 134 ? 0.998 -6.296 11.243 1.00 96.31 134 GLN A C 1
ATOM 1073 O O . GLN A 1 134 ? -0.138 -5.890 11.027 1.00 96.31 134 GLN A O 1
ATOM 1078 N N . TYR A 1 135 ? 1.851 -6.595 10.270 1.00 95.62 135 TYR A N 1
ATOM 1079 C CA . TYR A 1 135 ? 1.489 -6.590 8.856 1.00 95.62 135 TYR A CA 1
ATOM 1080 C C . TYR A 1 135 ? 1.477 -8.025 8.341 1.00 95.62 135 TYR A C 1
ATOM 1082 O O . TYR A 1 135 ? 2.436 -8.767 8.566 1.00 95.62 135 TYR A O 1
ATOM 1090 N N . ARG A 1 136 ? 0.395 -8.410 7.662 1.00 94.69 136 ARG A N 1
ATOM 1091 C CA . ARG A 1 136 ? 0.254 -9.710 7.013 1.00 94.69 136 ARG A CA 1
ATOM 1092 C C . ARG A 1 136 ? -0.310 -9.523 5.615 1.00 94.69 136 ARG A C 1
ATOM 1094 O O . ARG A 1 136 ? -1.381 -8.944 5.452 1.00 94.69 136 ARG A O 1
ATOM 1101 N N . ARG A 1 137 ? 0.382 -10.065 4.619 1.00 92.94 137 ARG A N 1
ATOM 1102 C CA . ARG A 1 137 ? -0.127 -10.151 3.254 1.00 92.94 137 ARG A CA 1
ATOM 1103 C C . ARG A 1 137 ? -0.646 -11.558 2.978 1.00 92.94 137 ARG A C 1
ATOM 1105 O O . ARG A 1 137 ? 0.052 -12.532 3.262 1.00 92.94 137 ARG A O 1
ATOM 1112 N N . ILE A 1 138 ? -1.869 -11.634 2.468 1.00 91.06 138 ILE A N 1
ATOM 1113 C CA . ILE A 1 138 ? -2.578 -12.853 2.076 1.00 91.06 138 ILE A CA 1
ATOM 1114 C C . ILE A 1 138 ? -3.004 -12.638 0.617 1.00 91.06 138 ILE A C 1
ATOM 1116 O O . ILE A 1 138 ? -4.089 -12.110 0.393 1.00 91.06 138 ILE A O 1
ATOM 1120 N N . PRO A 1 139 ? -2.128 -12.945 -0.357 1.00 88.88 139 PRO A N 1
ATOM 1121 C CA . PRO A 1 139 ? -2.396 -12.712 -1.771 1.00 88.88 139 PRO A CA 1
ATOM 1122 C C . PRO A 1 139 ? -3.656 -13.450 -2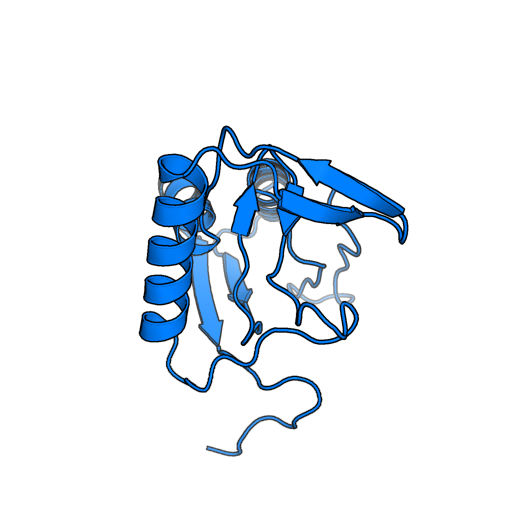.195 1.00 88.88 139 PRO A C 1
ATOM 1124 O O . PRO A 1 139 ? -3.766 -14.662 -2.000 1.00 88.88 139 PRO A O 1
ATOM 1127 N N . PHE A 1 140 ? -4.606 -12.710 -2.741 1.00 84.44 140 PHE A N 1
ATOM 1128 C CA . PHE A 1 140 ? -5.913 -13.231 -3.059 1.00 84.44 140 PHE A CA 1
ATOM 1129 C C . PHE A 1 140 ? -6.254 -12.940 -4.519 1.00 84.44 140 PHE A C 1
ATOM 1131 O O . PHE A 1 140 ? -6.416 -11.768 -4.854 1.00 84.44 140 PHE A O 1
ATOM 1138 N N . PRO A 1 141 ? -6.377 -13.969 -5.379 1.00 78.56 141 PRO A N 1
ATOM 1139 C CA . PRO A 1 141 ? -6.600 -13.754 -6.799 1.00 78.56 141 PRO A CA 1
ATOM 1140 C C . PRO A 1 141 ? -7.825 -12.888 -7.084 1.00 78.56 141 PRO A C 1
ATOM 1142 O O . PRO A 1 141 ? -8.908 -13.130 -6.535 1.00 78.56 141 PRO A O 1
ATOM 1145 N N . GLU A 1 142 ? -7.664 -11.897 -7.963 1.00 70.06 142 GLU A N 1
ATOM 1146 C CA . GLU A 1 142 ? -8.750 -10.987 -8.325 1.00 70.06 142 GLU A CA 1
ATOM 1147 C C . GLU A 1 142 ? -9.996 -11.776 -8.775 1.00 70.06 142 GLU A C 1
ATOM 1149 O O . GLU A 1 142 ? -9.932 -12.700 -9.588 1.00 70.06 142 GLU A O 1
ATOM 1154 N N . SER A 1 143 ? -11.158 -11.413 -8.223 1.00 70.75 143 SER A N 1
ATOM 1155 C CA . SER A 1 143 ? -12.461 -12.043 -8.506 1.00 70.75 143 SER A CA 1
ATOM 1156 C C . SER A 1 143 ? -12.593 -13.534 -8.151 1.00 70.75 143 SER A C 1
ATOM 1158 O O . SER A 1 143 ? -13.533 -14.183 -8.611 1.00 70.75 143 SER A O 1
ATOM 1160 N N . SER A 1 144 ? -11.705 -14.081 -7.319 1.00 73.69 144 SER A N 1
ATOM 1161 C CA . SER A 1 144 ? -11.824 -15.456 -6.812 1.00 73.69 144 SER A CA 1
ATOM 1162 C C . SER A 1 144 ? -12.495 -15.511 -5.434 1.00 73.69 144 SER A C 1
ATOM 1164 O O . SER A 1 144 ? -12.650 -14.497 -4.759 1.00 73.69 144 SER A O 1
ATOM 1166 N N . SER A 1 145 ? -12.949 -16.688 -5.002 1.00 76.44 145 SER A N 1
ATOM 1167 C CA . SER A 1 145 ? -13.325 -16.929 -3.602 1.00 76.44 145 SER A CA 1
ATOM 1168 C C . SER A 1 145 ? -12.102 -17.377 -2.798 1.00 76.44 145 SER A C 1
ATOM 1170 O O . SER A 1 145 ? -11.156 -17.900 -3.393 1.00 76.44 145 SER A O 1
ATOM 1172 N N . PRO A 1 146 ? -12.105 -17.232 -1.457 1.00 73.88 146 PRO A N 1
ATOM 1173 C CA . PRO A 1 146 ? -11.042 -17.800 -0.646 1.00 73.88 146 PRO A CA 1
ATOM 1174 C C . PRO A 1 146 ? -10.977 -19.299 -0.860 1.00 73.88 146 PRO A C 1
ATOM 1176 O O . PRO A 1 146 ? -12.014 -19.949 -0.995 1.00 73.88 146 PRO A O 1
ATOM 1179 N N . THR A 1 147 ? -9.764 -19.837 -0.908 1.00 71.50 147 THR A N 1
ATOM 1180 C CA . THR A 1 147 ? -9.576 -21.282 -0.854 1.00 71.50 147 THR A CA 1
ATOM 1181 C C . THR A 1 147 ? -10.013 -21.769 0.523 1.00 71.50 147 THR A C 1
ATOM 1183 O O . THR A 1 147 ? -9.634 -21.176 1.534 1.00 71.50 147 THR A O 1
ATOM 1186 N N . GLU A 1 148 ? -10.828 -22.820 0.560 1.00 72.94 148 GLU A N 1
ATOM 1187 C CA . GLU A 1 148 ? -11.140 -23.530 1.799 1.00 72.94 148 GLU A CA 1
ATOM 1188 C C . GLU A 1 148 ? -9.881 -24.307 2.217 1.00 72.94 148 GLU A C 1
ATOM 1190 O O . GLU A 1 148 ? -9.410 -25.161 1.464 1.00 72.94 148 GLU A O 1
ATOM 1195 N N . GLU A 1 149 ? -9.302 -23.957 3.368 1.00 53.34 149 GLU A N 1
ATOM 1196 C CA . GLU A 1 149 ? -8.324 -24.794 4.082 1.00 53.34 149 GLU A CA 1
ATOM 1197 C C . GLU A 1 149 ? -9.029 -25.618 5.163 1.00 53.34 149 GLU A C 1
ATOM 1199 O O . GLU A 1 149 ? -9.882 -25.042 5.883 1.00 53.34 149 GLU A O 1
#

Organism: Cirrhinus mrigala (NCBI:txid683832)

pLDDT: mean 91.24, std 7.75, range [53.34, 97.69]

Radius of gyration: 16.41 Å; chains: 1; bounding box: 38×37×47 Å

Sequence (149 aa):
MKVANFRRVPKMSVYGMAQPTSEATGAVLAYLTDEKRKHSSVLWVNLQDELVLEANGQIFCPREPTRVDQHICVLSSQTHEIERLETALKEELLGSQKWLEVTLEQEKQMKMFKSCVTVQEIFNQHKSSHQGLQYRRIPFPESSSPTEE

Foldseek 3Di:
DPFAPWDDDPPDLDIDGDDAFLVVVVVVVCVCCDPVNNPLADEAEAQALFAWKDFPRDIDTDADPVCNVHGDHDPDQDPVVSVVVNVVVQCCLCVVQDFDWDADPNDTDTDGTPDMDGPVRSQVVCCVVRVNYDYDYRHHDPPDDDDDD

Secondary structure (DSSP, 8-state):
---TT-EE-TTSS-EE-SPPPHHHHHHHHHHHTSTTT--S-EEEEEEE-S--EEETTEEE--EETTEEEEEPP-----HHHHHHHHHHHHHHHHHH--EEEEEETTEEEEEE-S-EEEHHHHHHHHHTT-TTEEEEEEEE-TTPPPPP-